Protein AF-A0A6S7H9S3-F1 (afdb_monomer_lite)

Sequence (109 aa):
MSKESKMTREVYDTVLLTAGAVGISMASKKLLKEPLGTPENVKGMAKLAISNGYAEEAHRHNKAMENLTAEREKYLEEVTDRRNRIAQLKSELAEANSNIKSTNQSLEL

Foldseek 3Di:
DDPVVVVVVVVVVVVVLVVLVVVLVVLVVVLVPDDPPPPVSVVSVVVSVVSVVVSVVVVVVVVVVVVVVVVVVVVVVVVVVVVVVVVVVVVVVVVVVVVVVVVVVVVVD

pLDDT: mean 82.57, std 11.15, range [53.19, 97.06]

Structure (mmCIF, N/CA/C/O backbone):
data_AF-A0A6S7H9S3-F1
#
_entry.id   AF-A0A6S7H9S3-F1
#
loop_
_atom_site.group_PDB
_atom_site.id
_atom_site.type_symbol
_atom_site.label_atom_id
_atom_site.label_alt_id
_atom_site.label_comp_id
_atom_site.label_asym_id
_atom_site.label_entity_id
_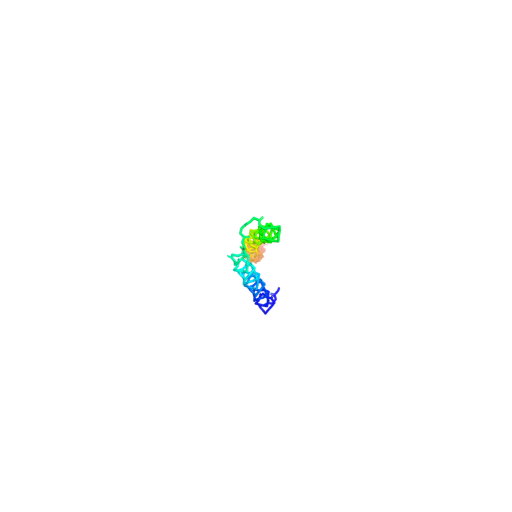atom_site.label_seq_id
_atom_site.pdbx_PDB_ins_code
_atom_site.Cartn_x
_atom_site.Cartn_y
_atom_site.Cartn_z
_atom_site.occupancy
_atom_site.B_iso_or_equiv
_atom_site.auth_seq_id
_atom_site.auth_comp_id
_atom_site.auth_asym_id
_atom_site.auth_atom_id
_atom_site.pdbx_PDB_model_num
ATOM 1 N N . MET A 1 1 ? -10.685 2.232 -4.193 1.00 53.31 1 MET A N 1
ATOM 2 C CA . MET A 1 1 ? -10.372 1.886 -5.598 1.00 53.31 1 MET A CA 1
ATOM 3 C C . MET A 1 1 ? -11.060 0.568 -5.906 1.00 53.31 1 MET A C 1
ATOM 5 O O . MET A 1 1 ? -10.899 -0.347 -5.108 1.00 53.31 1 MET A O 1
ATOM 9 N N . SER A 1 2 ? -11.876 0.483 -6.963 1.00 62.94 2 SER A N 1
ATOM 10 C CA . SER A 1 2 ? -12.561 -0.773 -7.318 1.00 62.94 2 SER A CA 1
ATOM 11 C C . SER A 1 2 ? -11.561 -1.791 -7.893 1.00 62.94 2 SER A C 1
ATOM 13 O O . SER A 1 2 ? -10.510 -1.397 -8.407 1.00 62.94 2 SER A O 1
ATOM 15 N N . LYS A 1 3 ? -11.871 -3.094 -7.802 1.00 60.44 3 LYS A N 1
ATOM 16 C CA . LYS A 1 3 ? -11.031 -4.181 -8.348 1.00 60.44 3 LYS A CA 1
ATOM 17 C C . LYS A 1 3 ? -10.756 -4.011 -9.848 1.00 60.44 3 LYS A C 1
ATOM 19 O O . LYS A 1 3 ? -9.642 -4.260 -10.294 1.00 60.44 3 LYS A O 1
ATOM 24 N N . GLU A 1 4 ? -11.731 -3.504 -10.596 1.00 53.81 4 GLU A N 1
ATOM 25 C CA . GLU A 1 4 ? -11.597 -3.236 -12.033 1.00 53.81 4 GLU A CA 1
ATOM 26 C C . GLU A 1 4 ? -10.564 -2.142 -12.323 1.00 53.81 4 GLU A C 1
ATOM 28 O O . GLU A 1 4 ? -9.784 -2.270 -13.258 1.00 53.81 4 GLU A O 1
ATOM 33 N N . SER A 1 5 ? -10.487 -1.109 -11.478 1.00 59.50 5 SER A N 1
ATOM 34 C CA . SER A 1 5 ? -9.520 -0.015 -11.636 1.00 59.50 5 SER A CA 1
ATOM 35 C C . SER A 1 5 ? -8.078 -0.411 -11.292 1.00 59.50 5 SER A C 1
ATOM 37 O O . SER A 1 5 ? -7.152 0.254 -11.752 1.00 59.50 5 SER A O 1
ATOM 39 N N . LYS A 1 6 ? -7.869 -1.458 -10.480 1.00 58.00 6 LYS A N 1
ATOM 40 C CA . LYS A 1 6 ? -6.537 -2.052 -10.265 1.00 58.00 6 LYS A CA 1
ATOM 41 C C . LYS A 1 6 ? -6.126 -2.909 -11.467 1.00 58.00 6 LYS A C 1
ATOM 43 O O . LYS A 1 6 ? -5.038 -2.718 -11.997 1.00 58.00 6 LYS A O 1
ATOM 48 N N . MET A 1 7 ? -7.033 -3.762 -11.943 1.00 54.69 7 MET A N 1
ATOM 49 C CA . MET A 1 7 ? -6.793 -4.665 -13.072 1.00 54.69 7 MET A CA 1
ATOM 50 C C . MET A 1 7 ? -6.482 -3.912 -14.374 1.00 54.69 7 MET A C 1
ATOM 52 O O . MET A 1 7 ? -5.570 -4.287 -15.103 1.00 54.69 7 MET A O 1
ATOM 56 N N . THR A 1 8 ? -7.177 -2.807 -14.661 1.00 65.50 8 THR A N 1
ATOM 57 C CA . THR A 1 8 ? -6.883 -1.991 -15.852 1.00 65.50 8 THR A CA 1
ATOM 58 C C . THR A 1 8 ? -5.517 -1.314 -15.790 1.00 65.50 8 THR A C 1
ATOM 60 O O . THR A 1 8 ? -4.887 -1.123 -16.828 1.00 65.50 8 THR A O 1
ATOM 63 N N . ARG A 1 9 ? -5.033 -0.983 -14.590 1.00 66.19 9 ARG A N 1
ATOM 64 C CA . ARG A 1 9 ? -3.728 -0.347 -14.383 1.00 66.19 9 ARG A CA 1
ATOM 65 C C . ARG A 1 9 ? -2.582 -1.345 -14.544 1.00 66.19 9 ARG A C 1
ATOM 67 O O . ARG A 1 9 ? -1.657 -1.072 -15.295 1.00 66.19 9 ARG A O 1
ATOM 74 N N . GLU A 1 10 ? -2.708 -2.529 -13.947 1.00 66.44 10 GLU A N 1
ATOM 75 C CA . GLU A 1 10 ? -1.732 -3.621 -14.093 1.00 66.44 10 GLU A CA 1
ATOM 76 C C . GLU A 1 10 ? -1.580 -4.069 -15.552 1.00 66.44 10 GLU A C 1
ATOM 78 O O . GLU A 1 10 ? -0.465 -4.272 -16.038 1.00 66.44 10 GLU A O 1
ATOM 83 N N . VAL A 1 11 ? -2.693 -4.170 -16.285 1.00 70.62 11 VAL A N 1
ATOM 84 C CA . VAL A 1 11 ? -2.667 -4.495 -17.717 1.00 70.62 11 VAL A CA 1
ATOM 85 C C . VAL A 1 11 ? -1.973 -3.386 -18.510 1.00 70.62 11 VAL A C 1
ATOM 87 O O . VAL A 1 11 ? -1.131 -3.682 -19.357 1.00 70.62 11 VAL A O 1
ATOM 90 N N . TYR A 1 12 ? -2.272 -2.116 -18.226 1.00 69.19 12 TYR A N 1
ATOM 91 C CA . TYR A 1 12 ? -1.654 -0.984 -18.920 1.00 69.19 12 TYR A CA 1
ATOM 92 C C . TYR A 1 12 ? -0.140 -0.908 -18.677 1.00 69.19 12 TYR A C 1
ATOM 94 O O . TYR A 1 12 ? 0.627 -0.762 -19.630 1.00 69.19 12 TYR A O 1
ATOM 102 N N . ASP A 1 13 ? 0.296 -1.090 -17.430 1.00 67.88 13 ASP A N 1
ATOM 103 C CA . ASP A 1 13 ? 1.711 -1.076 -17.055 1.00 67.88 13 ASP A CA 1
ATOM 104 C C . ASP A 1 13 ? 2.469 -2.247 -17.703 1.00 67.88 13 ASP A C 1
ATOM 106 O O . ASP A 1 13 ? 3.568 -2.067 -18.237 1.00 67.88 13 ASP A O 1
ATOM 110 N N . THR A 1 14 ? 1.847 -3.430 -17.760 1.00 73.25 14 THR A N 1
ATOM 111 C CA . THR A 1 14 ? 2.416 -4.614 -18.426 1.00 73.25 14 THR A CA 1
ATOM 112 C C . THR A 1 14 ? 2.564 -4.403 -19.934 1.00 73.25 14 THR A C 1
ATOM 114 O O . THR A 1 14 ? 3.599 -4.753 -20.512 1.00 73.25 14 THR A O 1
ATOM 117 N N . VAL A 1 15 ? 1.561 -3.806 -20.587 1.00 70.62 15 VAL A N 1
ATOM 118 C CA . VAL A 1 15 ? 1.595 -3.491 -22.024 1.00 70.62 15 VAL A CA 1
ATOM 119 C C . VAL A 1 15 ? 2.660 -2.436 -22.332 1.00 70.62 15 VAL A C 1
ATOM 121 O O . VAL A 1 15 ? 3.400 -2.587 -23.303 1.00 70.62 15 VAL A O 1
ATOM 124 N N . LEU A 1 16 ? 2.799 -1.398 -21.500 1.00 68.94 16 LEU A N 1
ATOM 125 C CA . LEU A 1 16 ? 3.835 -0.377 -21.689 1.00 68.94 16 LEU A CA 1
ATOM 126 C C . LEU A 1 16 ? 5.247 -0.966 -21.568 1.00 68.94 16 LEU A C 1
ATOM 128 O O . LEU A 1 16 ? 6.109 -0.688 -22.404 1.00 68.94 16 LEU A O 1
ATOM 132 N N . LEU A 1 17 ? 5.474 -1.804 -20.552 1.00 68.81 17 LEU A N 1
ATOM 133 C CA . LEU A 1 17 ? 6.759 -2.469 -20.319 1.00 68.81 17 LEU A CA 1
ATOM 134 C C . LEU A 1 17 ? 7.126 -3.413 -21.471 1.00 68.81 17 LEU A C 1
ATOM 136 O O . LEU A 1 17 ? 8.252 -3.372 -21.972 1.00 68.81 17 LEU A O 1
ATOM 140 N N . THR A 1 18 ? 6.176 -4.229 -21.935 1.00 70.81 18 THR A N 1
ATOM 141 C CA . THR A 1 18 ? 6.407 -5.150 -23.061 1.00 70.81 18 THR A CA 1
ATOM 142 C C . THR A 1 18 ? 6.616 -4.413 -24.382 1.00 70.81 18 THR A C 1
ATOM 144 O O . THR A 1 18 ? 7.548 -4.747 -25.115 1.00 70.81 18 THR A O 1
ATOM 147 N N . ALA A 1 19 ? 5.836 -3.370 -24.676 1.00 72.75 19 ALA A N 1
ATOM 148 C CA . ALA A 1 19 ? 6.033 -2.549 -25.872 1.00 72.75 19 ALA A CA 1
ATOM 149 C C . ALA A 1 19 ? 7.401 -1.841 -25.869 1.00 72.75 19 ALA A C 1
ATOM 151 O O . ALA A 1 19 ? 8.093 -1.828 -26.891 1.00 72.75 19 ALA A O 1
ATOM 152 N N . GLY A 1 20 ? 7.828 -1.315 -24.715 1.00 71.25 20 GLY A N 1
ATOM 153 C CA . GLY A 1 20 ? 9.147 -0.707 -24.537 1.00 71.25 20 GLY A CA 1
ATOM 154 C C . GLY A 1 20 ? 10.290 -1.701 -24.760 1.00 71.25 20 GLY A C 1
ATOM 155 O O . GLY A 1 20 ? 11.211 -1.422 -25.531 1.00 71.25 20 GLY A O 1
ATOM 156 N N . ALA A 1 21 ? 10.200 -2.897 -24.169 1.00 73.88 21 ALA A N 1
ATOM 157 C CA . ALA A 1 21 ? 11.198 -3.955 -24.335 1.00 73.88 21 ALA A CA 1
ATOM 158 C C . ALA A 1 21 ? 11.322 -4.427 -25.797 1.00 73.88 21 ALA A C 1
ATOM 160 O O . ALA A 1 21 ? 12.431 -4.601 -26.310 1.00 73.88 21 ALA A O 1
ATOM 161 N N . VAL A 1 22 ? 10.195 -4.579 -26.502 1.00 78.75 22 VAL A N 1
ATOM 162 C CA . VAL A 1 22 ? 10.180 -4.928 -27.932 1.00 78.75 22 VAL A CA 1
ATOM 163 C C . VAL A 1 22 ? 10.795 -3.806 -28.776 1.00 78.75 22 VAL A C 1
ATOM 165 O O . VAL A 1 22 ? 11.610 -4.084 -29.658 1.00 78.75 22 VAL A O 1
ATOM 168 N N . GLY A 1 23 ? 10.479 -2.541 -28.483 1.00 76.75 23 GLY A N 1
ATOM 169 C CA . GLY A 1 23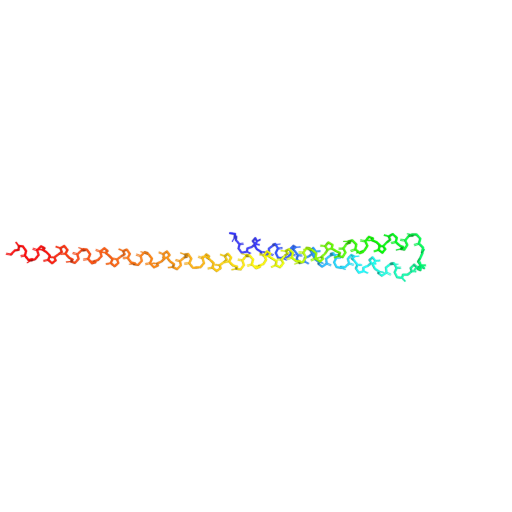 ? 11.059 -1.380 -29.165 1.00 76.75 23 GLY A CA 1
ATOM 170 C C . GLY A 1 23 ? 12.584 -1.305 -29.029 1.00 76.75 23 GLY A C 1
ATOM 171 O O . GLY A 1 23 ? 13.290 -1.164 -30.031 1.00 76.75 23 GLY A O 1
ATOM 172 N N . ILE A 1 24 ? 13.098 -1.486 -27.809 1.00 79.56 24 ILE A N 1
ATOM 173 C CA . ILE A 1 24 ? 14.537 -1.537 -27.501 1.00 79.56 24 ILE A CA 1
ATOM 174 C C . ILE A 1 24 ? 15.212 -2.708 -28.233 1.00 79.56 24 ILE A C 1
ATOM 176 O O . ILE A 1 24 ? 16.268 -2.536 -28.851 1.00 79.56 24 ILE A O 1
ATOM 180 N N . SER A 1 25 ? 14.592 -3.891 -28.229 1.00 80.25 25 SER A N 1
ATOM 181 C CA . SER A 1 25 ? 15.113 -5.085 -28.909 1.00 80.25 25 SER A CA 1
ATOM 182 C C . SER A 1 25 ? 15.217 -4.893 -30.428 1.00 80.25 25 SER A C 1
ATOM 184 O O . SER A 1 25 ? 16.256 -5.178 -31.033 1.00 80.25 25 SER A O 1
ATOM 186 N N . MET A 1 26 ? 14.178 -4.337 -31.059 1.00 81.19 26 MET A N 1
ATOM 187 C CA . MET A 1 26 ? 14.184 -4.050 -32.497 1.00 81.19 26 MET A CA 1
ATOM 188 C C . MET A 1 26 ? 15.219 -2.984 -32.871 1.00 81.19 26 MET A C 1
ATOM 190 O O . MET A 1 26 ? 15.923 -3.146 -33.871 1.00 81.19 26 MET A O 1
ATOM 194 N N . ALA A 1 27 ? 15.348 -1.924 -32.065 1.00 80.50 27 ALA A N 1
ATOM 195 C CA . ALA A 1 27 ? 16.357 -0.886 -32.264 1.00 80.50 27 ALA A CA 1
ATOM 196 C C . ALA A 1 27 ? 17.780 -1.460 -32.166 1.00 80.50 27 ALA A C 1
ATOM 198 O O . ALA A 1 27 ? 18.598 -1.229 -33.056 1.00 80.50 27 ALA A O 1
ATOM 199 N N . SER A 1 28 ? 18.041 -2.299 -31.160 1.00 80.25 28 SER A N 1
ATOM 200 C CA . SER A 1 28 ? 19.319 -3.004 -30.988 1.00 80.25 28 SER A CA 1
ATOM 201 C C . SER A 1 28 ? 19.647 -3.882 -32.197 1.00 80.25 28 SER A C 1
ATOM 203 O O . SER A 1 28 ? 20.737 -3.806 -32.760 1.00 80.25 28 SER A O 1
ATOM 205 N N . LYS A 1 29 ? 18.675 -4.678 -32.661 1.00 84.12 29 LYS A N 1
ATOM 206 C CA . LYS A 1 29 ? 18.840 -5.573 -33.815 1.00 84.12 29 LYS A CA 1
ATOM 207 C C . LYS A 1 29 ? 19.115 -4.816 -35.114 1.00 84.12 29 LYS A C 1
ATOM 209 O O . LYS A 1 29 ? 19.806 -5.343 -35.983 1.00 84.12 29 LYS A O 1
ATOM 214 N N . LYS A 1 30 ? 18.565 -3.609 -35.270 1.00 83.06 30 LYS A N 1
ATOM 215 C CA . LYS A 1 30 ? 18.838 -2.745 -36.424 1.00 83.06 30 LYS A CA 1
ATOM 216 C C . LYS A 1 30 ? 20.265 -2.195 -36.376 1.00 83.06 30 LYS A C 1
ATOM 218 O O . LYS A 1 30 ? 20.957 -2.268 -37.383 1.00 83.06 30 LYS A O 1
ATOM 223 N N . LEU A 1 31 ? 20.717 -1.740 -35.208 1.00 82.56 31 LEU A N 1
ATOM 224 C CA . LEU A 1 31 ? 22.063 -1.191 -35.018 1.00 82.56 31 LEU A CA 1
ATOM 225 C C . LEU A 1 31 ? 23.167 -2.240 -35.183 1.00 82.56 31 LEU A C 1
ATOM 227 O O . LEU A 1 31 ? 24.223 -1.931 -35.719 1.00 82.56 31 LEU A O 1
ATOM 231 N N . LEU A 1 32 ? 22.914 -3.497 -34.809 1.00 81.12 32 LEU A N 1
ATOM 232 C CA . LEU A 1 32 ? 23.860 -4.604 -35.016 1.00 81.12 32 LEU A CA 1
ATOM 233 C C . LEU A 1 32 ? 24.113 -4.945 -36.496 1.00 81.12 32 LEU A C 1
ATOM 235 O O . LEU A 1 32 ? 25.065 -5.660 -36.796 1.00 81.12 32 LEU A O 1
ATOM 239 N N . LYS A 1 33 ? 23.261 -4.476 -37.418 1.00 85.00 33 LYS A N 1
ATOM 240 C CA . LYS A 1 33 ? 23.441 -4.674 -38.866 1.00 85.00 33 LYS A CA 1
ATOM 241 C C . LYS A 1 33 ? 24.260 -3.564 -39.526 1.00 85.00 33 LYS A C 1
ATOM 243 O O . LYS A 1 33 ? 24.634 -3.715 -40.685 1.00 85.00 33 LYS A O 1
ATOM 248 N N . GLU A 1 34 ? 24.497 -2.455 -38.829 1.00 80.25 34 GLU A N 1
ATOM 249 C CA . GLU A 1 34 ? 25.290 -1.338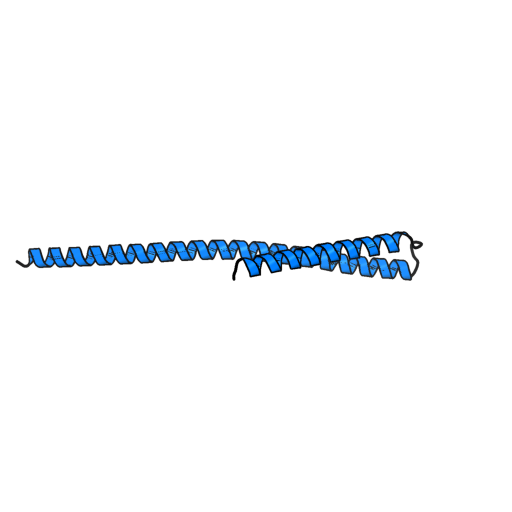 -39.342 1.00 80.25 34 GLU A CA 1
ATOM 250 C C . GLU A 1 34 ? 26.779 -1.533 -39.005 1.00 80.25 34 GLU A C 1
ATOM 252 O O . GLU A 1 34 ? 27.098 -2.077 -37.944 1.00 80.25 34 GLU A O 1
ATOM 257 N N . PRO A 1 35 ? 27.713 -1.091 -39.870 1.00 83.75 35 PRO A N 1
ATOM 258 C CA . PRO A 1 35 ? 29.138 -1.137 -39.565 1.00 83.75 35 PRO A CA 1
ATOM 259 C C . PRO A 1 35 ? 29.455 -0.337 -38.296 1.00 83.75 35 PRO A C 1
ATOM 261 O O . PRO A 1 35 ? 29.016 0.810 -38.135 1.00 83.75 35 PRO A O 1
ATOM 264 N N . LEU A 1 36 ? 30.240 -0.945 -37.405 1.00 83.06 36 LEU A N 1
ATOM 265 C CA . LEU A 1 36 ? 30.665 -0.329 -36.149 1.00 83.06 36 LEU A CA 1
ATOM 266 C C . LEU A 1 36 ? 31.460 0.956 -36.411 1.00 83.06 36 LEU A C 1
ATOM 268 O O . LEU A 1 36 ? 32.288 1.016 -37.317 1.00 83.06 36 LEU A O 1
ATOM 272 N N . GLY A 1 37 ? 31.219 1.978 -35.587 1.00 78.44 37 GLY A N 1
ATOM 273 C CA . GLY A 1 37 ? 31.956 3.245 -35.636 1.00 78.44 37 GLY A CA 1
ATOM 274 C C . GLY A 1 37 ? 31.447 4.257 -36.667 1.00 78.44 37 GLY A C 1
ATOM 275 O O . GLY A 1 37 ? 32.000 5.351 -36.755 1.00 78.44 37 GLY A O 1
ATOM 276 N N . THR A 1 38 ? 30.381 3.944 -37.410 1.00 87.88 38 THR A N 1
ATOM 277 C CA . THR A 1 38 ? 29.689 4.953 -38.226 1.00 87.88 38 THR A CA 1
ATOM 278 C C . THR A 1 38 ? 28.974 5.981 -37.333 1.00 87.88 38 THR A C 1
ATOM 280 O O . THR A 1 38 ? 28.489 5.621 -36.253 1.00 87.88 38 THR A O 1
ATOM 283 N N . PRO A 1 39 ? 28.880 7.259 -37.747 1.00 85.62 39 PRO A N 1
ATOM 284 C CA . PRO A 1 39 ? 28.198 8.297 -36.967 1.00 85.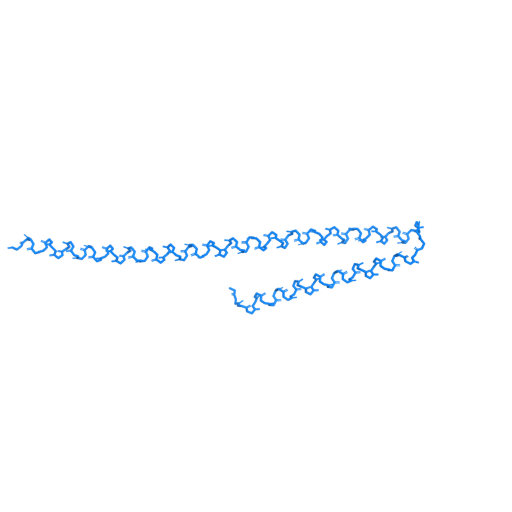62 39 PRO A CA 1
ATOM 285 C C . PRO A 1 39 ? 26.754 7.924 -36.593 1.00 85.62 39 PRO A C 1
ATOM 287 O O . PRO A 1 39 ? 26.312 8.165 -35.466 1.00 85.62 39 PRO A O 1
ATOM 290 N N . GLU A 1 40 ? 26.030 7.287 -37.513 1.00 82.44 40 GLU A N 1
ATOM 291 C CA . GLU A 1 40 ? 24.660 6.804 -37.333 1.00 82.44 40 GLU A CA 1
ATOM 292 C C . GLU A 1 40 ? 24.580 5.687 -36.285 1.00 82.44 40 GLU A C 1
ATOM 294 O O . GLU A 1 40 ? 23.749 5.767 -35.372 1.00 82.44 40 GLU A O 1
ATOM 299 N N . ASN A 1 41 ? 25.486 4.708 -36.350 1.00 85.62 41 ASN A N 1
ATOM 300 C CA . ASN A 1 41 ? 25.558 3.607 -35.394 1.00 85.62 41 ASN A CA 1
ATOM 301 C C . ASN A 1 41 ? 25.877 4.109 -33.978 1.00 85.62 41 ASN A C 1
ATOM 303 O O . ASN A 1 41 ? 25.179 3.758 -33.026 1.00 85.62 41 ASN A O 1
ATOM 307 N N . VAL A 1 42 ? 26.866 5.000 -33.834 1.00 84.88 42 VAL A N 1
ATOM 308 C CA . VAL A 1 42 ? 27.251 5.591 -32.538 1.00 84.88 42 VA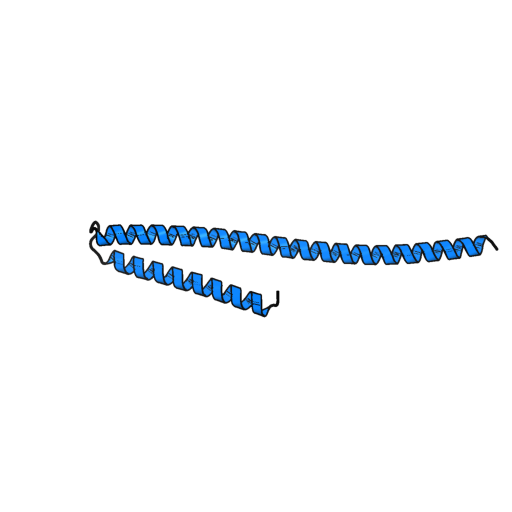L A CA 1
ATOM 309 C C . VAL A 1 42 ? 26.091 6.386 -31.932 1.00 84.88 42 VAL A C 1
ATOM 311 O O . VAL A 1 42 ? 25.764 6.227 -30.753 1.00 84.88 42 VAL A O 1
ATOM 314 N N . LYS A 1 43 ? 25.404 7.200 -32.743 1.00 85.69 43 LYS A N 1
ATOM 315 C CA . LYS A 1 43 ? 24.224 7.963 -32.308 1.00 85.69 43 LYS A CA 1
ATOM 316 C C . LYS A 1 43 ? 23.065 7.050 -31.906 1.00 85.69 43 LY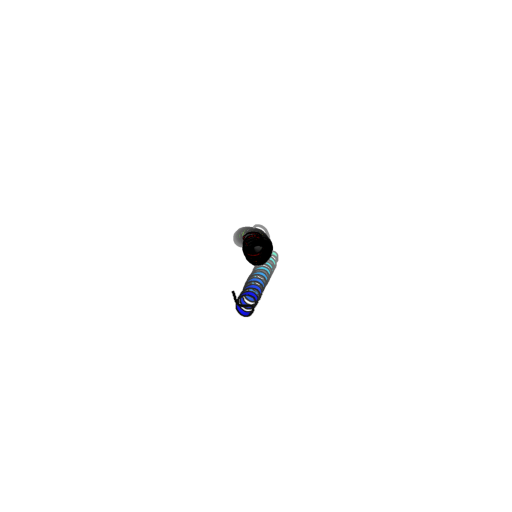S A C 1
ATOM 318 O O . LYS A 1 43 ? 22.344 7.351 -30.953 1.00 85.69 43 LYS A O 1
ATOM 323 N N . GLY A 1 44 ? 22.873 5.945 -32.622 1.00 84.50 44 GLY A N 1
ATOM 324 C CA . GLY A 1 44 ? 21.875 4.933 -32.300 1.00 84.50 44 GLY A CA 1
ATOM 325 C C . GLY A 1 44 ? 22.163 4.210 -30.986 1.00 84.50 44 GLY A C 1
ATOM 326 O O . GLY A 1 44 ? 21.266 4.096 -30.151 1.00 84.50 44 GLY A O 1
ATOM 327 N N . MET A 1 45 ? 23.414 3.805 -30.757 1.00 83.25 45 MET A N 1
ATOM 328 C CA . MET A 1 45 ? 23.847 3.171 -29.507 1.00 83.25 45 MET A CA 1
ATOM 329 C C . MET A 1 45 ? 23.693 4.111 -28.304 1.00 83.25 45 MET A C 1
ATOM 331 O O . MET A 1 45 ? 23.203 3.688 -27.260 1.00 83.25 45 MET A O 1
ATOM 335 N N . ALA A 1 46 ? 24.015 5.401 -28.456 1.00 83.12 46 ALA A N 1
ATOM 336 C CA . ALA A 1 46 ? 23.809 6.395 -27.402 1.00 83.12 46 ALA A CA 1
ATOM 337 C C . ALA A 1 46 ? 22.322 6.543 -27.024 1.00 83.12 46 ALA A C 1
ATOM 339 O O . ALA A 1 46 ? 21.974 6.544 -25.845 1.00 83.12 46 ALA A O 1
ATOM 340 N N . LYS A 1 47 ? 21.423 6.605 -28.017 1.00 84.00 47 LYS A N 1
ATOM 341 C CA . LYS A 1 47 ? 19.970 6.644 -27.774 1.00 84.00 47 LYS A CA 1
ATOM 342 C C . LYS A 1 47 ? 19.459 5.380 -27.087 1.00 84.00 47 LYS A C 1
ATOM 344 O O . LYS A 1 47 ? 18.606 5.472 -26.209 1.00 84.00 47 LYS A O 1
ATOM 349 N N . LEU A 1 48 ? 19.976 4.217 -27.478 1.00 83.81 48 LEU A N 1
ATOM 350 C CA . LEU A 1 48 ? 19.611 2.939 -26.877 1.00 83.81 48 LEU A CA 1
ATOM 351 C C . LEU A 1 48 ? 20.055 2.863 -25.409 1.00 83.81 48 LEU A C 1
ATOM 353 O O . LEU A 1 48 ? 19.263 2.473 -24.558 1.00 83.81 48 LEU A O 1
ATOM 357 N N . ALA A 1 49 ? 21.280 3.298 -25.100 1.00 79.19 49 ALA A N 1
ATOM 358 C CA . ALA A 1 49 ? 21.791 3.354 -23.731 1.00 79.19 49 ALA A CA 1
ATOM 359 C C . ALA A 1 49 ? 20.942 4.276 -22.839 1.00 79.19 49 ALA A C 1
ATOM 361 O O . ALA A 1 49 ? 20.579 3.895 -21.729 1.00 79.19 49 ALA A O 1
ATOM 362 N N . ILE A 1 50 ? 20.555 5.448 -23.354 1.00 80.81 50 ILE A N 1
ATOM 363 C CA . ILE A 1 50 ? 19.644 6.373 -22.665 1.00 80.81 50 ILE A CA 1
ATOM 364 C C . ILE A 1 50 ? 18.275 5.713 -22.426 1.00 80.81 50 ILE A C 1
ATOM 366 O O . ILE A 1 50 ? 17.756 5.748 -21.313 1.00 80.81 50 ILE A O 1
ATOM 370 N N . SER A 1 51 ? 17.705 5.064 -23.447 1.00 80.50 51 SER A N 1
ATOM 371 C CA . SER A 1 51 ? 16.419 4.361 -23.337 1.00 80.50 51 SER A CA 1
ATOM 372 C C . SER A 1 51 ? 16.455 3.220 -22.315 1.00 80.50 51 SER A C 1
ATOM 374 O O . SER A 1 51 ? 15.483 3.026 -21.589 1.00 80.50 51 SER A O 1
ATOM 376 N N . ASN A 1 52 ? 17.561 2.477 -22.243 1.00 79.25 52 ASN A N 1
ATOM 377 C CA . ASN A 1 52 ? 17.753 1.418 -21.253 1.00 79.25 52 ASN A CA 1
ATOM 378 C C . ASN A 1 52 ? 17.878 1.991 -19.838 1.00 79.25 52 ASN A C 1
ATOM 380 O O . ASN A 1 52 ? 17.251 1.468 -18.921 1.00 79.25 52 ASN A O 1
ATOM 384 N N . GLY A 1 53 ? 18.607 3.099 -19.668 1.00 80.06 53 GLY A N 1
ATOM 385 C CA . GLY A 1 53 ? 18.707 3.796 -18.384 1.00 80.06 53 GLY A CA 1
ATOM 386 C C . GLY A 1 53 ? 17.340 4.230 -17.845 1.00 80.06 53 GLY A C 1
ATOM 387 O O . GLY A 1 53 ? 17.029 3.974 -16.682 1.00 80.06 53 GLY A O 1
ATOM 388 N N . TYR A 1 54 ? 16.482 4.793 -18.704 1.00 79.38 54 TYR A N 1
ATOM 389 C CA . TYR A 1 54 ? 15.104 5.130 -18.330 1.00 79.38 54 TYR A CA 1
ATOM 390 C C . TYR A 1 54 ? 14.255 3.898 -17.995 1.00 79.38 54 TYR A C 1
ATOM 392 O O . TYR A 1 54 ? 13.450 3.949 -17.066 1.00 79.38 54 TYR A O 1
ATOM 400 N N . ALA A 1 55 ? 14.431 2.785 -18.713 1.00 77.94 55 ALA A N 1
ATOM 401 C CA . ALA A 1 55 ? 13.707 1.545 -18.429 1.00 77.94 55 ALA A CA 1
ATOM 402 C C . ALA A 1 55 ? 14.085 0.957 -17.057 1.00 77.94 55 ALA A C 1
ATOM 404 O O . ALA A 1 55 ? 13.210 0.534 -16.300 1.00 77.94 55 ALA A O 1
ATOM 405 N N . GLU A 1 56 ? 15.371 0.975 -16.700 1.00 79.69 56 GLU A N 1
ATOM 406 C CA . GLU A 1 56 ? 15.837 0.541 -15.379 1.00 79.69 56 GLU A CA 1
ATOM 407 C C . GLU A 1 56 ? 15.318 1.443 -14.256 1.00 79.69 56 GLU A C 1
ATOM 409 O O . GLU A 1 56 ? 14.922 0.957 -13.195 1.00 79.69 56 GLU A O 1
ATOM 414 N N . GLU A 1 57 ? 15.305 2.758 -14.474 1.00 80.00 57 GLU A N 1
ATOM 415 C CA . GLU A 1 57 ? 14.781 3.715 -13.502 1.00 80.00 57 GLU A CA 1
ATOM 416 C C . GLU A 1 57 ? 13.271 3.549 -13.292 1.00 80.00 57 GLU A C 1
ATOM 418 O O . GLU A 1 57 ? 12.817 3.480 -12.148 1.00 80.00 57 GLU A O 1
ATOM 423 N N . ALA A 1 58 ? 12.509 3.371 -14.374 1.00 74.75 58 ALA A N 1
ATOM 424 C CA . ALA A 1 58 ? 11.085 3.060 -14.307 1.00 74.75 58 ALA A CA 1
ATOM 425 C C . ALA A 1 58 ? 10.826 1.747 -13.550 1.00 74.75 58 ALA A C 1
ATOM 427 O O . ALA A 1 58 ? 9.932 1.685 -12.707 1.00 74.75 58 ALA A O 1
ATOM 428 N N . HIS A 1 59 ? 11.643 0.713 -13.780 1.00 76.19 59 HIS A N 1
ATOM 429 C CA . HIS A 1 59 ? 11.533 -0.548 -13.047 1.00 76.19 59 HIS A CA 1
ATOM 430 C C . HIS A 1 59 ? 11.797 -0.373 -11.543 1.00 76.19 59 HIS A C 1
ATOM 432 O O . HIS A 1 59 ? 11.035 -0.887 -10.720 1.00 76.19 59 HIS A O 1
ATOM 438 N N . ARG A 1 60 ? 12.827 0.398 -11.162 1.00 80.56 60 ARG A N 1
ATOM 439 C CA . ARG A 1 60 ? 13.102 0.722 -9.750 1.00 80.56 60 ARG A CA 1
ATOM 440 C C . ARG A 1 60 ? 11.942 1.478 -9.105 1.00 80.56 60 ARG A C 1
ATOM 442 O O . ARG A 1 60 ? 11.555 1.144 -7.986 1.00 80.56 60 ARG A O 1
ATOM 449 N N . HIS A 1 61 ? 11.377 2.459 -9.807 1.00 76.25 61 HIS A N 1
ATOM 450 C CA . HIS A 1 61 ? 10.245 3.235 -9.312 1.00 76.25 61 HIS A CA 1
ATOM 451 C C . HIS A 1 61 ? 8.991 2.367 -9.140 1.00 76.25 61 HIS A C 1
ATOM 453 O O . HIS A 1 61 ? 8.348 2.428 -8.095 1.00 76.25 61 HIS A O 1
ATOM 459 N N . ASN A 1 62 ? 8.680 1.499 -10.106 1.00 79.06 62 ASN A N 1
ATOM 460 C CA . ASN A 1 62 ? 7.549 0.573 -10.004 1.00 79.06 62 ASN A CA 1
ATOM 461 C C . ASN A 1 62 ? 7.698 -0.369 -8.809 1.00 79.06 62 ASN A C 1
ATOM 463 O O . ASN A 1 62 ? 6.774 -0.485 -8.010 1.00 79.06 62 ASN A O 1
ATOM 467 N N . LYS A 1 63 ? 8.887 -0.945 -8.609 1.00 80.69 63 LYS A N 1
ATOM 468 C CA . LYS A 1 63 ? 9.161 -1.799 -7.448 1.00 80.69 63 LYS A CA 1
ATOM 469 C C . LYS A 1 63 ? 9.010 -1.051 -6.118 1.00 80.69 63 LYS A C 1
ATOM 471 O O . LYS A 1 63 ? 8.487 -1.597 -5.148 1.00 80.69 63 LYS A O 1
ATOM 476 N N . ALA A 1 64 ? 9.450 0.206 -6.054 1.00 83.00 64 ALA A N 1
ATOM 477 C CA . ALA A 1 64 ? 9.243 1.040 -4.872 1.00 83.00 64 ALA A CA 1
ATOM 478 C C . ALA A 1 64 ? 7.748 1.308 -4.621 1.00 83.00 64 ALA A C 1
ATOM 480 O O . ALA A 1 64 ? 7.290 1.219 -3.483 1.00 83.00 64 ALA A O 1
ATOM 481 N N . MET A 1 65 ? 6.975 1.574 -5.677 1.00 81.19 65 MET A N 1
ATOM 482 C CA . MET A 1 65 ? 5.527 1.787 -5.591 1.00 81.19 65 MET A CA 1
ATOM 483 C C . MET A 1 65 ? 4.767 0.523 -5.171 1.00 81.19 65 MET A C 1
ATOM 485 O O . MET A 1 65 ? 3.828 0.620 -4.380 1.00 81.19 65 MET A O 1
ATOM 489 N N . GLU A 1 66 ? 5.175 -0.654 -5.645 1.00 82.81 66 GLU A N 1
ATOM 490 C CA . GLU A 1 66 ? 4.633 -1.945 -5.201 1.00 82.81 66 GLU A CA 1
ATOM 491 C C . GLU A 1 66 ? 4.853 -2.146 -3.699 1.00 82.81 66 GLU A C 1
ATOM 493 O O . GLU A 1 66 ? 3.898 -2.419 -2.970 1.00 82.81 66 GLU A O 1
ATOM 498 N N . ASN A 1 67 ? 6.077 -1.911 -3.213 1.00 86.81 67 ASN A N 1
ATOM 499 C CA . ASN A 1 67 ? 6.400 -2.017 -1.789 1.00 86.81 67 ASN A CA 1
ATOM 500 C C . ASN A 1 67 ? 5.564 -1.053 -0.934 1.00 86.81 67 ASN A C 1
ATOM 502 O O . ASN A 1 67 ? 4.979 -1.467 0.064 1.00 86.81 67 ASN A O 1
ATOM 506 N N . LEU A 1 68 ? 5.457 0.215 -1.349 1.00 86.44 68 LEU A N 1
ATOM 507 C CA . LEU A 1 68 ? 4.638 1.216 -0.654 1.00 86.44 68 LEU A CA 1
ATOM 508 C C . LEU A 1 68 ? 3.151 0.846 -0.655 1.00 86.44 68 LEU A C 1
ATOM 510 O O . LEU A 1 68 ? 2.436 1.106 0.312 1.00 86.44 68 LEU A O 1
ATOM 514 N N . THR A 1 69 ? 2.668 0.236 -1.739 1.00 85.94 69 THR A N 1
ATOM 515 C CA . THR A 1 69 ? 1.276 -0.215 -1.836 1.00 85.94 69 THR A CA 1
ATOM 516 C C . THR A 1 69 ? 1.015 -1.378 -0.883 1.00 85.94 69 THR A C 1
ATOM 518 O O . THR A 1 69 ? 0.020 -1.343 -0.161 1.00 85.94 69 THR A O 1
ATOM 521 N N . ALA A 1 70 ? 1.925 -2.353 -0.821 1.00 88.12 70 ALA A N 1
ATOM 522 C CA . ALA A 1 70 ? 1.837 -3.475 0.111 1.00 88.12 70 ALA A CA 1
ATOM 523 C C . ALA A 1 70 ? 1.894 -3.010 1.576 1.00 88.12 70 ALA A C 1
ATOM 525 O O . ALA A 1 70 ? 1.089 -3.437 2.405 1.00 88.12 70 ALA A O 1
ATOM 526 N N . GLU A 1 71 ? 2.795 -2.078 1.896 1.00 91.56 71 GLU A N 1
ATOM 527 C CA . GLU A 1 71 ? 2.901 -1.497 3.235 1.00 91.56 71 GLU A CA 1
ATOM 528 C C . GLU A 1 71 ? 1.622 -0.742 3.621 1.00 91.56 71 GLU A C 1
ATOM 530 O O . GLU A 1 71 ? 1.087 -0.924 4.717 1.00 91.56 71 GLU A O 1
ATOM 535 N N . ARG A 1 72 ? 1.060 0.042 2.694 1.00 89.62 72 ARG A N 1
ATOM 536 C CA . ARG A 1 72 ? -0.216 0.733 2.900 1.00 89.62 72 ARG A CA 1
ATOM 537 C C . ARG A 1 72 ? -1.368 -0.235 3.159 1.00 89.62 72 ARG A C 1
ATOM 539 O O . ARG A 1 72 ? -2.211 0.056 4.003 1.00 89.62 72 ARG A O 1
ATOM 546 N N . GLU A 1 73 ? -1.441 -1.345 2.431 1.00 91.62 73 GLU A N 1
ATOM 547 C CA . GLU A 1 73 ? -2.485 -2.357 2.634 1.00 91.62 73 GLU A CA 1
ATOM 548 C C . GLU A 1 73 ? -2.387 -2.988 4.024 1.00 91.62 73 GLU A C 1
ATOM 550 O O . GLU A 1 73 ? -3.392 -3.033 4.733 1.00 91.62 73 GLU A O 1
ATOM 555 N N . LYS A 1 74 ? -1.173 -3.336 4.463 1.00 94.00 74 LYS A N 1
ATOM 556 C CA . LYS A 1 74 ? -0.931 -3.833 5.821 1.00 94.00 74 LYS A CA 1
ATOM 557 C C . LYS A 1 74 ? -1.351 -2.821 6.893 1.00 94.00 74 LYS A C 1
ATOM 559 O O . LYS A 1 74 ? -2.052 -3.170 7.839 1.00 94.00 74 LYS A O 1
ATOM 564 N N . TYR A 1 75 ? -0.984 -1.548 6.734 1.00 93.38 75 TYR A N 1
ATOM 565 C CA . TYR A 1 75 ? -1.397 -0.502 7.675 1.00 93.38 75 TYR A CA 1
ATOM 566 C C . TYR A 1 75 ? -2.919 -0.326 7.736 1.00 93.38 75 TYR A C 1
ATOM 568 O O . TYR A 1 75 ? -3.468 -0.070 8.808 1.00 93.38 75 TYR A O 1
ATOM 576 N N . LEU A 1 76 ? -3.620 -0.453 6.606 1.00 93.94 76 LEU A N 1
ATOM 577 C CA . LEU A 1 76 ? -5.082 -0.360 6.575 1.00 93.94 76 LEU A CA 1
ATOM 578 C C . LEU A 1 76 ? -5.751 -1.526 7.311 1.00 93.94 76 LEU A C 1
ATOM 580 O O . LEU A 1 76 ? -6.757 -1.311 7.995 1.00 93.94 76 LEU A O 1
ATOM 584 N N . GLU A 1 77 ? -5.195 -2.729 7.199 1.00 94.62 77 GLU A N 1
ATOM 585 C CA . GLU A 1 77 ? -5.640 -3.901 7.954 1.00 94.62 77 GLU A CA 1
ATOM 586 C C . GLU A 1 77 ? -5.447 -3.682 9.462 1.00 94.62 77 GLU A C 1
ATOM 588 O O . GLU A 1 77 ? -6.416 -3.731 10.219 1.00 94.62 77 GLU A O 1
ATOM 593 N N . GLU A 1 78 ? -4.250 -3.264 9.889 1.00 96.19 78 GLU A N 1
ATOM 594 C CA . GLU A 1 78 ? -3.964 -2.973 11.302 1.00 96.19 78 GLU A CA 1
ATOM 595 C C . GLU A 1 78 ? -4.881 -1.883 11.886 1.00 96.19 78 GLU A C 1
ATOM 597 O O . GLU A 1 78 ? -5.339 -1.979 13.029 1.00 96.19 78 GLU A O 1
ATOM 602 N N . VAL A 1 79 ? -5.170 -0.826 11.121 1.00 95.12 79 VAL A N 1
ATOM 603 C CA . VAL A 1 79 ? -6.098 0.235 11.547 1.00 95.12 79 VAL A CA 1
ATOM 604 C C . VAL A 1 79 ? -7.518 -0.307 11.700 1.00 95.12 79 VAL A C 1
ATOM 606 O O . VAL A 1 79 ? -8.220 0.070 12.643 1.00 95.12 79 VAL A O 1
ATOM 609 N N . THR A 1 80 ? -7.944 -1.189 10.799 1.00 95.81 80 THR A N 1
ATOM 610 C CA . THR A 1 80 ? -9.271 -1.813 10.850 1.00 95.81 80 THR A CA 1
ATOM 611 C C . THR A 1 80 ? -9.403 -2.701 12.085 1.00 95.81 80 THR A C 1
ATOM 613 O O . THR A 1 80 ? -10.373 -2.562 12.834 1.00 95.81 80 THR A O 1
ATOM 616 N N . ASP A 1 81 ? -8.392 -3.514 12.378 1.00 96.44 81 ASP A N 1
ATOM 617 C CA . ASP A 1 81 ? -8.365 -4.369 13.565 1.00 96.44 81 ASP A CA 1
ATOM 618 C C . ASP A 1 81 ? -8.379 -3.560 14.860 1.00 96.44 81 ASP A C 1
ATOM 620 O O . ASP A 1 81 ? -9.175 -3.825 15.766 1.00 96.44 81 ASP A O 1
ATOM 624 N N . ARG A 1 82 ? -7.565 -2.500 14.939 1.00 96.12 82 ARG A N 1
ATOM 625 C CA . ARG A 1 82 ? -7.578 -1.585 16.090 1.00 96.12 82 ARG A CA 1
ATOM 626 C C . ARG A 1 82 ? -8.940 -0.925 16.265 1.00 96.12 82 ARG A C 1
ATOM 628 O O . ARG A 1 82 ? -9.419 -0.809 17.392 1.00 96.12 82 ARG A O 1
ATOM 635 N N . ARG A 1 83 ? -9.590 -0.513 15.173 1.00 96.50 83 ARG A N 1
ATOM 636 C CA . ARG A 1 83 ? -10.934 0.077 15.219 1.00 96.50 83 ARG A CA 1
ATOM 637 C C . ARG A 1 83 ? -11.962 -0.917 15.759 1.00 96.50 83 ARG A C 1
ATOM 639 O O . ARG A 1 83 ? -12.762 -0.537 16.615 1.00 96.50 83 ARG A O 1
ATOM 646 N N . ASN A 1 84 ? -11.913 -2.169 15.311 1.00 96.31 84 ASN A N 1
ATOM 647 C CA . ASN A 1 84 ? -12.785 -3.234 15.805 1.00 96.31 84 ASN A CA 1
ATOM 648 C C . ASN A 1 84 ? -12.539 -3.502 17.294 1.00 96.31 84 ASN A C 1
ATOM 650 O O . ASN A 1 84 ? -13.487 -3.557 18.077 1.00 96.31 84 ASN A O 1
ATOM 654 N N . ARG A 1 85 ? -11.270 -3.557 17.716 1.00 97.06 85 ARG A N 1
ATOM 655 C CA . ARG A 1 85 ? -10.914 -3.737 19.127 1.00 97.06 85 ARG A CA 1
ATOM 656 C C . ARG A 1 85 ? -11.404 -2.585 20.001 1.00 97.06 85 ARG A C 1
ATOM 658 O O . ARG A 1 85 ? -11.929 -2.828 21.082 1.00 97.06 85 ARG A O 1
ATOM 665 N N . ILE A 1 86 ? -11.290 -1.340 19.536 1.00 96.94 86 ILE A N 1
ATOM 666 C CA . ILE A 1 86 ? -11.831 -0.168 20.243 1.00 96.94 86 ILE A CA 1
ATOM 667 C C . ILE A 1 86 ? -13.355 -0.262 20.368 1.00 96.94 86 ILE A C 1
ATOM 669 O O . ILE A 1 86 ? -13.897 0.061 21.423 1.00 96.94 86 ILE A O 1
ATOM 673 N N . ALA A 1 87 ? -14.056 -0.689 19.315 1.00 95.88 87 ALA A N 1
ATOM 674 C CA . ALA A 1 87 ? -15.507 -0.860 19.357 1.00 95.88 87 ALA A CA 1
ATOM 675 C C . ALA A 1 87 ? -15.919 -1.926 20.385 1.00 95.88 87 ALA A C 1
ATOM 677 O O . ALA A 1 87 ? -16.823 -1.684 21.183 1.00 95.88 87 ALA A O 1
ATOM 678 N N . GLN A 1 88 ? -15.204 -3.051 20.423 1.00 96.88 88 GLN A N 1
ATOM 679 C CA . GLN A 1 88 ? -15.420 -4.101 21.414 1.00 96.88 88 GLN A CA 1
ATOM 680 C C . GLN A 1 88 ? -15.182 -3.591 22.844 1.00 96.88 88 GLN A C 1
ATOM 682 O O . GLN A 1 88 ? -16.065 -3.711 23.687 1.00 96.88 88 GLN A O 1
ATOM 687 N N . LEU A 1 89 ? -14.040 -2.945 23.101 1.00 96.88 89 LEU A N 1
ATOM 688 C CA . LEU A 1 89 ? -13.713 -2.394 24.422 1.00 96.88 89 LEU A CA 1
ATOM 689 C C . LEU A 1 89 ? -14.739 -1.352 24.888 1.00 96.88 89 LEU A C 1
ATOM 691 O O . LEU A 1 89 ? -15.054 -1.280 26.071 1.00 96.88 89 LEU A O 1
ATOM 695 N N . LYS A 1 90 ? -15.295 -0.551 23.970 1.00 96.56 90 LYS A N 1
ATOM 696 C CA . LYS A 1 90 ? -16.384 0.384 24.292 1.00 96.56 90 LYS A CA 1
ATOM 697 C C . LYS A 1 90 ? -17.659 -0.337 24.726 1.00 96.56 90 LYS A C 1
ATOM 699 O O . LYS A 1 90 ? -18.328 0.147 25.635 1.00 96.56 90 LYS A O 1
ATOM 704 N N . SER A 1 91 ? -17.986 -1.463 24.093 1.00 96.38 91 SER A N 1
ATOM 705 C CA . SER A 1 91 ? -19.127 -2.294 24.487 1.00 96.38 91 SER A CA 1
ATOM 706 C C . SER A 1 91 ? -18.913 -2.903 25.873 1.00 96.38 91 SER A C 1
ATOM 708 O O . SER A 1 91 ? -19.776 -2.767 26.734 1.00 96.38 91 SER A O 1
ATOM 710 N N . GLU A 1 92 ? -17.737 -3.493 26.109 1.00 96.50 92 GLU A N 1
ATOM 711 C CA . GLU A 1 92 ? -17.360 -4.083 27.403 1.00 96.50 92 GLU A CA 1
ATOM 712 C C . GLU A 1 92 ? -17.391 -3.031 28.529 1.00 96.50 92 GLU A C 1
ATOM 714 O O . GLU A 1 92 ? -17.919 -3.283 29.611 1.00 96.50 92 GLU A O 1
ATOM 719 N N . LEU A 1 93 ? -16.904 -1.811 28.266 1.00 96.19 93 LEU A N 1
ATOM 720 C CA . LEU A 1 93 ? -16.961 -0.702 29.223 1.00 96.19 93 LEU A CA 1
ATOM 721 C C . LEU A 1 93 ? -18.405 -0.277 29.535 1.00 96.19 93 LEU A C 1
ATOM 723 O O . LEU A 1 93 ? -18.731 0.012 30.686 1.00 96.19 93 LEU A O 1
ATOM 727 N N . ALA A 1 94 ? -19.269 -0.206 28.520 1.00 95.38 94 ALA A N 1
ATOM 728 C CA . ALA A 1 94 ? -20.669 0.164 28.705 1.00 95.38 94 ALA A CA 1
ATOM 729 C C . ALA A 1 94 ? -21.415 -0.871 29.561 1.00 95.38 94 ALA A C 1
ATOM 731 O O . ALA A 1 94 ? -22.164 -0.494 30.463 1.00 95.38 94 ALA A O 1
ATOM 732 N N . GLU A 1 95 ? -21.160 -2.157 29.324 1.00 95.75 95 GLU A N 1
ATOM 733 C CA . GLU A 1 95 ? -21.712 -3.253 30.118 1.00 95.75 95 GLU A CA 1
ATOM 734 C C . GLU A 1 95 ? -21.205 -3.213 31.565 1.00 95.75 95 GLU A C 1
ATOM 736 O O . GLU A 1 95 ? -22.007 -3.230 32.500 1.00 95.75 95 GLU A O 1
ATOM 741 N N . ALA A 1 96 ? -19.894 -3.053 31.768 1.00 94.75 96 ALA A N 1
ATOM 742 C CA . ALA A 1 96 ? -19.309 -2.925 33.101 1.00 94.75 96 ALA A CA 1
ATOM 743 C C . ALA A 1 96 ? -19.902 -1.737 33.877 1.00 94.75 96 ALA A C 1
ATOM 745 O O . ALA A 1 96 ? -20.280 -1.884 35.039 1.00 94.75 96 ALA A O 1
ATOM 746 N N . ASN A 1 97 ? -20.058 -0.578 33.230 1.00 95.00 97 ASN A N 1
ATOM 747 C CA . ASN A 1 97 ? -20.691 0.594 33.840 1.00 95.00 97 ASN A CA 1
ATOM 748 C C . ASN A 1 97 ? -22.160 0.341 34.204 1.00 95.00 97 ASN A C 1
ATOM 750 O O . ASN A 1 97 ? -22.611 0.771 35.267 1.00 95.00 97 ASN A O 1
ATOM 754 N N . SER A 1 98 ? -22.906 -0.360 33.346 1.00 94.50 98 SER A N 1
ATOM 755 C CA . SER A 1 98 ? -24.291 -0.750 33.628 1.00 94.50 98 SER A CA 1
ATOM 756 C C . SER A 1 98 ? -24.372 -1.674 34.845 1.00 94.50 98 SER A C 1
ATOM 758 O O . SER A 1 98 ? -25.185 -1.446 35.742 1.00 94.50 98 SER A O 1
ATOM 760 N N . ASN A 1 99 ? -23.484 -2.668 34.920 1.00 94.12 99 ASN A N 1
ATOM 761 C CA . ASN A 1 99 ? -23.416 -3.608 36.035 1.00 94.12 99 ASN A CA 1
ATOM 762 C C . ASN A 1 99 ? -23.066 -2.899 37.348 1.00 94.12 99 ASN A C 1
ATOM 764 O O . ASN A 1 99 ? -23.773 -3.081 38.334 1.00 94.12 99 ASN A O 1
ATOM 768 N N . ILE A 1 100 ? -22.056 -2.021 37.352 1.00 93.75 100 ILE A N 1
ATOM 769 C CA . ILE A 1 100 ? -21.690 -1.217 38.532 1.00 93.75 100 ILE A CA 1
ATOM 770 C C . ILE A 1 100 ? -22.879 -0.378 39.006 1.00 93.75 100 ILE A C 1
ATOM 772 O O . ILE A 1 100 ? -23.178 -0.345 40.199 1.00 93.75 100 ILE A O 1
ATOM 776 N N . LYS A 1 101 ? -23.587 0.279 38.079 1.00 92.81 101 LYS A N 1
ATOM 777 C CA . LYS A 1 101 ? -24.759 1.094 38.416 1.00 92.81 101 LYS A CA 1
ATOM 778 C C . LYS A 1 101 ? -25.865 0.252 39.060 1.00 92.81 101 LYS A C 1
ATOM 780 O O . LYS A 1 101 ? -26.422 0.669 40.071 1.00 92.81 101 LYS A O 1
ATOM 785 N N . SER A 1 102 ? -26.145 -0.926 38.504 1.00 91.50 102 SER A N 1
ATOM 786 C CA . SER A 1 102 ? -27.115 -1.884 39.049 1.00 91.50 102 SER A CA 1
ATOM 787 C C . SER A 1 102 ? -26.719 -2.373 40.446 1.00 91.50 102 SER A C 1
ATOM 789 O O . SER A 1 102 ? -27.543 -2.390 41.361 1.00 91.50 102 SER A O 1
ATOM 791 N N . THR A 1 103 ? -25.455 -2.755 40.636 1.00 91.94 103 THR A N 1
ATOM 792 C CA . THR A 1 103 ? -24.939 -3.208 41.933 1.00 91.94 103 THR A CA 1
ATOM 793 C C . THR A 1 103 ? -25.019 -2.107 42.986 1.00 91.94 103 THR A C 1
ATOM 795 O O . THR A 1 103 ? -25.512 -2.369 44.076 1.00 91.94 103 THR A O 1
ATOM 798 N N . ASN A 1 104 ? -24.615 -0.875 42.664 1.00 90.12 104 ASN A N 1
ATOM 799 C CA . ASN A 1 104 ? -24.714 0.248 43.600 1.00 90.12 104 ASN A CA 1
ATOM 800 C C . ASN A 1 104 ? -26.167 0.526 44.000 1.00 90.12 104 ASN A C 1
ATOM 802 O O . ASN A 1 104 ? -26.451 0.659 45.183 1.00 90.12 104 ASN A O 1
ATOM 806 N N . GLN A 1 105 ? -27.100 0.518 43.042 1.00 88.81 105 GLN A N 1
ATOM 807 C CA . GLN A 1 105 ? -28.530 0.662 43.342 1.00 88.81 105 GLN A CA 1
ATOM 808 C C . GLN A 1 105 ? -29.064 -0.454 44.248 1.00 88.81 105 GLN A C 1
ATOM 810 O O . GLN A 1 105 ? -29.948 -0.211 45.058 1.00 88.81 105 GLN A O 1
ATOM 815 N N . SER A 1 106 ? -28.530 -1.669 44.115 1.00 87.69 106 SER A N 1
ATOM 816 C CA . SER A 1 106 ? -28.932 -2.815 44.938 1.00 87.69 106 SER A CA 1
ATOM 817 C C . SER A 1 106 ? -28.352 -2.766 46.357 1.00 87.69 106 SER A C 1
ATOM 819 O O . SER A 1 106 ? -28.886 -3.421 47.241 1.00 87.69 106 SER A O 1
ATOM 821 N N . LEU A 1 107 ? -27.256 -2.029 46.566 1.00 88.44 107 LEU A N 1
ATOM 822 C CA . LEU A 1 107 ? -26.602 -1.841 47.867 1.00 88.44 107 LEU A CA 1
ATOM 823 C C . LEU A 1 107 ? -27.135 -0.625 48.646 1.00 88.44 107 LEU A C 1
ATOM 825 O O . LEU A 1 107 ? -26.909 -0.538 49.848 1.00 88.44 107 LEU A O 1
ATOM 829 N N . GLU A 1 108 ? -27.796 0.320 47.972 1.00 75.00 108 GLU A N 1
ATOM 830 C CA . GLU A 1 108 ? -28.429 1.501 48.586 1.00 75.00 108 GLU A CA 1
ATOM 831 C C . GLU A 1 108 ? -29.874 1.240 49.079 1.00 75.00 108 GLU A C 1
ATOM 833 O O . GLU A 1 108 ? -30.510 2.156 49.606 1.00 75.00 108 GLU A O 1
ATOM 838 N N . LEU A 1 109 ? -30.382 0.008 48.927 1.00 53.19 109 LEU A N 1
ATOM 839 C CA . LEU A 1 109 ? -31.663 -0.492 49.456 1.00 53.19 109 LEU A CA 1
ATOM 840 C C . LEU A 1 109 ? -31.448 -1.354 50.706 1.00 53.19 109 LEU A C 1
ATOM 842 O O . LEU A 1 109 ? -32.299 -1.257 51.620 1.00 53.19 109 LEU A O 1
#

Secondary structure (DSSP, 8-state):
--HHHHHHHHHHHHHHHHHHHHHHHHHHHHHTTSPTT-HHHHHHHHHHHHHHHHHHHHHHHHHHHHHHHHHHHHHHHHHHHHHHHHHHHHHHHHHHHHHHHHHHHHH--

Radius of gyration: 30.68 Å; chains: 1; bounding box: 64×14×89 Å

Organism: Paramuricea clavata (NCBI:txid317549)